Protein AF-A0A536BRX7-F1 (afdb_monomer_lite)

Structure (mmCIF, N/CA/C/O backbone):
data_AF-A0A536BRX7-F1
#
_entry.id   AF-A0A536BRX7-F1
#
loop_
_atom_site.group_PDB
_atom_site.id
_atom_site.type_symbol
_atom_site.label_atom_id
_atom_site.label_alt_id
_atom_site.label_comp_id
_atom_site.label_asym_id
_atom_site.label_entity_id
_atom_site.label_seq_id
_atom_site.pdbx_PDB_ins_code
_atom_site.Cartn_x
_atom_site.Cartn_y
_atom_site.Cartn_z
_atom_site.occupancy
_atom_site.B_iso_or_equiv
_atom_site.auth_seq_id
_atom_site.auth_comp_id
_atom_site.auth_asym_id
_atom_site.auth_atom_id
_atom_site.pdbx_PDB_model_num
ATOM 1 N N . MET A 1 1 ? -2.136 1.506 -18.498 1.00 81.06 1 MET A N 1
ATOM 2 C CA . MET A 1 1 ? -0.856 0.813 -18.251 1.00 81.06 1 MET A CA 1
ATOM 3 C C . MET A 1 1 ? 0.176 1.825 -17.767 1.00 81.06 1 MET A C 1
ATOM 5 O O . MET A 1 1 ? 0.221 2.905 -18.353 1.00 81.06 1 MET A O 1
ATOM 9 N N . PRO A 1 2 ? 0.948 1.519 -16.709 1.00 87.31 2 PRO A N 1
ATOM 10 C CA . PRO A 1 2 ? 2.007 2.380 -16.185 1.00 87.31 2 PRO A CA 1
ATOM 11 C C . PRO A 1 2 ? 3.098 2.677 -17.217 1.00 87.31 2 PRO A C 1
ATOM 13 O O . PRO A 1 2 ? 3.515 1.801 -17.977 1.00 87.31 2 PRO A O 1
ATOM 16 N N . THR A 1 3 ? 3.605 3.905 -17.203 1.00 90.44 3 THR A N 1
ATOM 17 C CA . THR A 1 3 ? 4.723 4.344 -18.048 1.00 90.44 3 THR A CA 1
ATOM 18 C C . THR A 1 3 ? 6.045 3.686 -17.634 1.00 90.44 3 THR A C 1
ATOM 20 O O . THR A 1 3 ? 6.219 3.267 -16.490 1.00 90.44 3 THR A O 1
ATOM 23 N N . ALA A 1 4 ? 7.030 3.641 -18.539 1.00 87.06 4 ALA A N 1
ATOM 24 C CA . ALA A 1 4 ? 8.367 3.120 -18.223 1.00 87.06 4 ALA A CA 1
ATOM 25 C C . ALA A 1 4 ? 9.032 3.873 -17.052 1.00 87.06 4 ALA A C 1
ATOM 27 O O . ALA A 1 4 ? 9.700 3.266 -16.217 1.00 87.06 4 ALA A O 1
ATOM 28 N N . ALA A 1 5 ? 8.797 5.186 -16.952 1.00 87.12 5 ALA A N 1
ATOM 29 C CA . ALA A 1 5 ? 9.281 6.001 -15.842 1.00 87.12 5 ALA A CA 1
ATOM 30 C C . ALA A 1 5 ? 8.633 5.603 -14.503 1.00 87.12 5 ALA A C 1
ATOM 32 O O . ALA A 1 5 ? 9.327 5.507 -13.496 1.00 87.12 5 ALA A O 1
ATOM 33 N N . GLU A 1 6 ? 7.326 5.324 -14.482 1.00 85.19 6 GLU A N 1
ATOM 34 C CA . GLU A 1 6 ? 6.629 4.826 -13.285 1.00 85.19 6 GLU A CA 1
ATOM 35 C C . GLU A 1 6 ? 7.143 3.450 -12.854 1.00 85.19 6 GLU A C 1
ATOM 37 O O . GLU A 1 6 ? 7.390 3.226 -11.671 1.00 85.19 6 GLU A O 1
ATOM 42 N N . GLN A 1 7 ? 7.378 2.546 -13.808 1.00 83.69 7 GLN A N 1
ATOM 43 C CA . GLN A 1 7 ? 7.928 1.221 -13.512 1.00 83.69 7 GLN A CA 1
ATOM 44 C C . GLN A 1 7 ? 9.353 1.289 -12.949 1.00 83.69 7 GLN A C 1
ATOM 46 O O . GLN A 1 7 ? 9.719 0.457 -12.121 1.00 83.69 7 GLN A O 1
ATOM 51 N N . ALA A 1 8 ? 10.154 2.270 -13.378 1.00 82.00 8 ALA A N 1
ATOM 52 C CA . ALA A 1 8 ? 11.507 2.477 -12.871 1.00 82.00 8 ALA A CA 1
ATOM 53 C C . ALA A 1 8 ? 11.528 3.051 -11.442 1.00 82.00 8 ALA A C 1
ATOM 55 O O . ALA A 1 8 ? 12.434 2.737 -10.672 1.00 82.00 8 ALA A O 1
ATOM 56 N N . ARG A 1 9 ? 10.536 3.873 -11.071 1.00 82.94 9 ARG A N 1
ATOM 57 C CA . ARG A 1 9 ? 10.415 4.436 -9.713 1.00 82.94 9 ARG A CA 1
ATOM 58 C C . ARG A 1 9 ? 9.886 3.434 -8.691 1.00 82.94 9 ARG A C 1
ATOM 60 O O . ARG A 1 9 ? 10.276 3.496 -7.525 1.00 82.94 9 ARG A O 1
ATOM 67 N N . ALA A 1 10 ? 9.024 2.512 -9.119 1.00 78.88 10 ALA A N 1
ATOM 68 C CA . ALA A 1 10 ? 8.425 1.495 -8.264 1.00 78.88 10 ALA A CA 1
ATOM 69 C C . ALA A 1 10 ? 9.436 0.379 -7.917 1.00 78.88 10 ALA A C 1
ATOM 71 O O . ALA A 1 10 ? 9.392 -0.731 -8.447 1.00 78.88 10 ALA A O 1
ATOM 72 N N . GLY A 1 11 ? 10.406 0.695 -7.054 1.00 81.06 11 GLY A N 1
ATOM 73 C CA . GLY A 1 11 ? 11.551 -0.180 -6.772 1.00 81.06 11 GLY A CA 1
ATOM 74 C C . GLY A 1 11 ? 11.399 -1.072 -5.537 1.00 81.06 11 GLY A C 1
ATOM 75 O O . GLY A 1 11 ? 11.971 -2.162 -5.483 1.00 81.06 11 GLY A O 1
ATOM 76 N N . LYS A 1 12 ? 10.635 -0.635 -4.529 1.00 93.12 12 LYS A N 1
ATOM 77 C CA . LYS A 1 12 ? 10.528 -1.344 -3.243 1.00 93.12 12 LYS A CA 1
ATOM 78 C C . LYS A 1 12 ? 9.375 -2.348 -3.299 1.00 93.12 12 LYS A C 1
ATOM 80 O O . LYS A 1 12 ? 8.220 -1.948 -3.418 1.00 93.12 12 LYS A O 1
ATOM 85 N N . LYS A 1 13 ? 9.670 -3.646 -3.182 1.00 95.62 13 LYS A N 1
ATOM 86 C CA . LYS A 1 13 ? 8.638 -4.687 -3.046 1.00 95.62 13 LYS A CA 1
ATOM 87 C C . LYS A 1 13 ? 7.994 -4.575 -1.671 1.00 95.62 13 LYS A C 1
ATOM 89 O O . LYS A 1 13 ? 8.707 -4.519 -0.667 1.00 95.62 13 LYS A O 1
ATOM 94 N N . VAL A 1 14 ? 6.671 -4.589 -1.624 1.00 96.38 14 VAL A N 1
ATOM 95 C CA . VAL A 1 14 ? 5.916 -4.563 -0.374 1.00 96.38 14 VAL A CA 1
ATOM 96 C C . VAL A 1 14 ? 4.852 -5.652 -0.341 1.00 96.38 14 VAL A C 1
ATOM 98 O O . VAL A 1 14 ? 4.280 -6.023 -1.369 1.00 96.38 14 VAL A O 1
ATOM 101 N N . ALA A 1 15 ? 4.591 -6.155 0.861 1.00 96.50 15 ALA A N 1
ATOM 102 C CA . ALA A 1 15 ? 3.409 -6.943 1.174 1.00 96.50 15 ALA A CA 1
ATOM 103 C C . ALA A 1 15 ? 2.629 -6.258 2.295 1.00 96.50 15 ALA A C 1
ATOM 105 O O . ALA A 1 15 ? 3.194 -5.901 3.331 1.00 96.50 15 ALA A O 1
ATOM 106 N N . ILE A 1 16 ? 1.333 -6.085 2.077 1.00 96.88 16 ILE A N 1
ATOM 107 C CA . ILE A 1 16 ? 0.402 -5.426 2.983 1.00 96.88 16 ILE A CA 1
ATOM 108 C C . ILE A 1 16 ? -0.540 -6.502 3.495 1.00 96.88 16 ILE A C 1
ATOM 110 O O . ILE A 1 16 ? -1.243 -7.125 2.705 1.00 96.88 16 ILE A O 1
ATOM 114 N N . ARG A 1 17 ? -0.531 -6.738 4.804 1.00 97.50 17 ARG A N 1
ATOM 115 C CA . ARG A 1 17 ? -1.431 -7.682 5.461 1.00 97.50 17 ARG A CA 1
ATOM 116 C C . ARG A 1 17 ? -2.573 -6.915 6.104 1.00 97.50 17 ARG A C 1
ATOM 118 O O . ARG A 1 17 ? -2.327 -6.036 6.937 1.00 97.50 17 ARG A O 1
ATOM 125 N N . PHE A 1 18 ? -3.795 -7.289 5.763 1.00 98.19 18 PHE A N 1
ATOM 126 C CA . PHE A 1 18 ? -5.010 -6.749 6.355 1.00 98.19 18 PHE A CA 1
ATOM 127 C C . PHE A 1 18 ? -5.454 -7.584 7.564 1.00 98.19 18 PHE A C 1
ATOM 129 O O . PHE A 1 18 ? -4.964 -8.696 7.800 1.00 98.19 18 PHE A O 1
ATOM 136 N N . GLN A 1 19 ? -6.329 -7.018 8.397 1.00 97.88 19 GLN A N 1
ATOM 137 C CA . GLN A 1 19 ? -6.827 -7.693 9.602 1.00 97.88 19 GLN A CA 1
ATOM 138 C C . GLN A 1 19 ? -7.669 -8.937 9.291 1.00 97.88 19 GLN A C 1
ATOM 140 O O . GLN A 1 19 ? -7.634 -9.887 10.070 1.00 97.88 19 GLN A O 1
ATOM 145 N N . ASP A 1 20 ? -8.367 -8.954 8.157 1.00 95.62 20 ASP A N 1
ATOM 146 C CA . ASP A 1 20 ? -9.163 -10.089 7.665 1.00 95.62 20 ASP A CA 1
ATOM 147 C C . ASP A 1 20 ? -8.315 -11.260 7.132 1.00 95.62 20 ASP A C 1
ATOM 149 O O . ASP A 1 20 ? -8.838 -12.341 6.868 1.00 95.62 20 ASP A O 1
ATOM 153 N N . GLY A 1 21 ? -6.998 -11.072 7.024 1.00 95.25 21 GLY A N 1
ATOM 154 C CA . GLY A 1 21 ? -6.068 -12.065 6.502 1.00 95.25 21 GLY A CA 1
ATOM 155 C C . GLY A 1 21 ? -5.724 -11.887 5.026 1.00 95.25 21 GLY A C 1
ATOM 156 O O . GLY A 1 21 ? -4.816 -12.579 4.561 1.00 95.25 21 GLY A O 1
ATOM 157 N N . GLU A 1 22 ? -6.355 -10.950 4.313 1.00 96.94 22 GLU A N 1
ATOM 158 C CA . GLU A 1 22 ? -5.981 -10.618 2.943 1.00 96.94 22 GLU A CA 1
ATOM 159 C C . GLU A 1 22 ? -4.543 -10.079 2.892 1.00 96.94 22 GLU A C 1
ATOM 161 O O . GLU A 1 22 ? -4.059 -9.390 3.803 1.00 96.94 22 GLU A O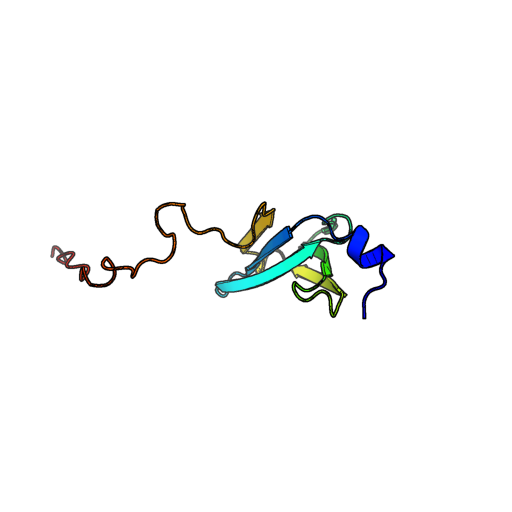 1
ATOM 166 N N . VAL A 1 23 ? -3.832 -10.420 1.814 1.00 95.88 23 VAL A N 1
ATOM 167 C CA . VAL A 1 23 ? -2.481 -9.928 1.551 1.00 95.88 23 VAL A CA 1
ATOM 168 C C . VAL A 1 23 ? -2.408 -9.336 0.155 1.00 95.88 23 VAL A C 1
ATOM 170 O O . VAL A 1 23 ? -2.490 -10.057 -0.838 1.00 95.88 23 VAL A O 1
ATOM 173 N N . LEU A 1 24 ? -2.142 -8.034 0.085 1.00 95.88 24 LEU A N 1
ATOM 174 C CA . LEU A 1 24 ? -1.856 -7.342 -1.165 1.00 95.88 24 LEU A CA 1
ATOM 175 C C . LEU A 1 24 ? -0.343 -7.235 -1.367 1.00 95.88 24 LEU A C 1
ATOM 177 O O . LEU A 1 24 ? 0.400 -6.877 -0.450 1.00 95.88 24 LEU A O 1
ATOM 181 N N . LYS A 1 25 ? 0.126 -7.542 -2.576 1.00 96.12 25 LYS A N 1
ATOM 182 C CA . LYS A 1 25 ? 1.541 -7.466 -2.961 1.00 96.12 25 LYS A CA 1
ATOM 183 C C . LYS A 1 25 ? 1.711 -6.489 -4.114 1.00 96.12 25 LYS A C 1
ATOM 185 O O . LYS A 1 25 ? 0.887 -6.454 -5.023 1.00 96.12 25 LYS A O 1
ATOM 190 N N . GLY A 1 26 ? 2.802 -5.734 -4.100 1.00 96.50 26 GLY A N 1
ATOM 191 C CA . GLY A 1 26 ? 3.117 -4.818 -5.189 1.00 96.50 26 GLY A CA 1
ATOM 192 C C . GLY A 1 26 ? 4.412 -4.050 -4.977 1.00 96.50 26 GLY A C 1
ATOM 193 O O . GLY A 1 26 ? 5.146 -4.269 -4.012 1.00 96.50 26 GLY A O 1
ATOM 194 N N . TYR A 1 27 ? 4.699 -3.148 -5.900 1.00 96.81 27 TYR A N 1
ATOM 195 C CA . TYR A 1 27 ? 5.849 -2.261 -5.836 1.00 96.81 27 TYR A CA 1
ATOM 196 C C . TYR A 1 27 ? 5.403 -0.875 -5.378 1.00 96.81 27 TYR A C 1
ATOM 198 O O . TYR A 1 27 ? 4.494 -0.287 -5.963 1.00 96.81 27 TYR A O 1
ATOM 206 N N . LEU A 1 28 ? 6.037 -0.347 -4.335 1.00 95.81 28 LEU A N 1
ATOM 207 C CA . LEU A 1 28 ? 5.775 1.004 -3.849 1.00 95.81 28 LEU A CA 1
ATOM 208 C C . LEU A 1 28 ? 6.367 2.027 -4.831 1.00 95.81 28 LEU A C 1
ATOM 210 O O . LEU A 1 28 ? 7.580 2.020 -5.055 1.00 95.81 28 LEU A O 1
ATOM 214 N N . ASP A 1 29 ? 5.526 2.894 -5.399 1.00 93.88 29 ASP A N 1
ATOM 215 C CA . ASP A 1 29 ? 5.942 4.057 -6.199 1.00 93.88 29 ASP A CA 1
ATOM 216 C C . ASP A 1 29 ? 6.088 5.272 -5.276 1.00 93.88 29 ASP A C 1
ATOM 218 O O . ASP A 1 29 ? 5.101 5.846 -4.813 1.00 93.88 29 ASP A O 1
ATOM 222 N N . GLY A 1 30 ? 7.338 5.635 -4.983 1.00 89.69 30 GLY A N 1
ATOM 223 C CA . GLY A 1 30 ? 7.676 6.679 -4.018 1.00 89.69 30 GLY A CA 1
ATOM 224 C C . GLY A 1 30 ? 7.697 6.168 -2.577 1.00 89.69 30 GLY A C 1
ATOM 225 O O . GLY A 1 30 ? 8.270 5.113 -2.289 1.00 89.69 30 GLY A O 1
ATOM 226 N N . ASP A 1 31 ? 7.099 6.940 -1.669 1.00 90.00 31 ASP A N 1
ATOM 227 C CA . ASP A 1 31 ? 7.106 6.666 -0.235 1.00 90.00 31 ASP A CA 1
ATOM 228 C C . ASP A 1 31 ? 5.694 6.528 0.338 1.00 90.00 31 ASP A C 1
ATOM 230 O O . ASP A 1 31 ? 4.711 7.084 -0.158 1.00 90.00 31 ASP A O 1
ATOM 234 N N . LEU A 1 32 ? 5.612 5.763 1.423 1.00 93.62 32 LEU A N 1
ATOM 235 C CA . LEU A 1 32 ? 4.407 5.633 2.223 1.00 93.62 32 LEU A CA 1
ATOM 236 C C . LEU A 1 32 ? 4.212 6.900 3.058 1.00 93.62 32 LEU A C 1
ATOM 238 O O . LEU A 1 32 ? 5.108 7.311 3.793 1.00 93.62 32 LEU A O 1
ATOM 242 N N . THR A 1 33 ? 3.023 7.490 2.974 1.00 96.81 33 THR A N 1
ATOM 243 C CA . THR A 1 33 ? 2.684 8.707 3.713 1.00 96.81 33 THR A CA 1
ATOM 244 C C . THR A 1 33 ? 1.734 8.373 4.854 1.00 96.81 33 THR A C 1
ATOM 246 O O . THR A 1 33 ? 0.649 7.831 4.632 1.00 96.81 33 THR A O 1
ATOM 249 N N . HIS A 1 34 ? 2.125 8.717 6.080 1.00 96.19 34 HIS A N 1
ATOM 250 C CA . HIS A 1 34 ? 1.257 8.615 7.248 1.00 96.19 34 HIS A CA 1
ATOM 251 C C . HIS A 1 34 ? 0.244 9.762 7.264 1.00 96.19 34 HIS A C 1
ATOM 253 O O . HIS A 1 34 ? 0.606 10.933 7.173 1.00 96.19 34 HIS A O 1
ATOM 259 N N . ALA A 1 35 ? -1.027 9.413 7.416 1.00 93.81 35 ALA A N 1
ATOM 260 C CA . ALA A 1 35 ? -2.123 10.330 7.682 1.00 93.81 35 ALA A CA 1
ATOM 261 C C . ALA A 1 35 ? -2.630 10.129 9.120 1.00 93.81 35 ALA A C 1
ATOM 263 O O . ALA A 1 35 ? -2.247 9.180 9.811 1.00 93.81 35 ALA A O 1
ATOM 264 N N . THR A 1 36 ? -3.533 11.004 9.567 1.00 96.88 36 THR A N 1
ATOM 265 C CA . THR A 1 36 ? -4.085 10.977 10.932 1.00 96.88 36 THR A CA 1
ATOM 266 C C . THR A 1 36 ? -4.722 9.632 11.297 1.00 96.88 36 THR A C 1
ATOM 268 O O . THR A 1 36 ? -4.570 9.173 12.424 1.00 96.88 36 THR A O 1
ATOM 271 N N . TYR A 1 37 ? -5.399 8.976 10.348 1.00 97.19 37 TYR A N 1
ATOM 272 C CA . TYR A 1 37 ? -6.178 7.752 10.598 1.00 97.19 37 TYR A CA 1
ATOM 273 C C . TYR A 1 37 ? -5.760 6.555 9.739 1.00 97.19 37 TYR A C 1
ATOM 275 O O . TYR A 1 37 ? -6.452 5.536 9.700 1.00 97.19 37 TYR A O 1
ATOM 283 N N . GLY A 1 38 ? -4.634 6.657 9.041 1.00 97.31 38 GLY A N 1
ATOM 284 C CA . GLY A 1 38 ? -4.179 5.593 8.164 1.00 97.31 38 GLY A CA 1
ATOM 285 C C . GLY A 1 38 ? -2.919 5.954 7.407 1.00 97.31 38 GLY A C 1
ATOM 286 O O . GLY A 1 38 ? -2.200 6.887 7.756 1.00 97.31 38 GLY A O 1
ATOM 287 N N . VAL A 1 39 ? -2.677 5.213 6.338 1.00 97.50 39 VAL A N 1
ATOM 288 C CA . VAL A 1 39 ? -1.558 5.432 5.427 1.00 97.50 39 VAL A CA 1
ATOM 289 C C . VAL A 1 39 ? -2.076 5.594 4.009 1.00 97.50 39 VAL A C 1
ATOM 291 O O . VAL A 1 39 ? -3.096 5.016 3.633 1.00 97.50 39 VAL A O 1
ATOM 294 N N . THR A 1 40 ? -1.357 6.375 3.216 1.00 97.69 40 THR A N 1
ATOM 295 C CA . THR A 1 40 ? -1.598 6.506 1.780 1.00 97.69 40 THR A CA 1
ATOM 296 C C . THR A 1 40 ? -0.340 6.128 1.017 1.00 97.69 40 THR A C 1
ATOM 298 O O . THR A 1 40 ? 0.776 6.384 1.477 1.00 97.69 40 THR A O 1
ATOM 301 N N . MET A 1 41 ? -0.507 5.466 -0.124 1.00 96.25 41 MET A N 1
ATOM 302 C CA . MET A 1 41 ? 0.613 5.053 -0.968 1.00 96.25 41 MET A CA 1
ATOM 303 C C . MET A 1 41 ? 0.179 4.830 -2.411 1.00 96.25 41 MET A C 1
ATOM 305 O O . MET A 1 41 ? -0.976 4.496 -2.665 1.00 96.25 41 MET A O 1
ATOM 309 N N . ARG A 1 42 ? 1.120 4.946 -3.351 1.00 96.81 42 ARG A N 1
ATOM 310 C CA . ARG A 1 42 ? 0.940 4.433 -4.711 1.00 96.81 42 ARG A CA 1
ATOM 311 C C . ARG A 1 42 ? 1.545 3.041 -4.814 1.00 96.81 42 ARG A C 1
ATOM 313 O O . ARG A 1 42 ? 2.727 2.857 -4.527 1.00 96.81 42 ARG A O 1
ATOM 320 N N . LEU A 1 43 ? 0.737 2.071 -5.224 1.00 97.06 43 LEU A N 1
ATOM 321 C CA . LEU A 1 43 ? 1.136 0.678 -5.356 1.00 97.06 43 LEU A CA 1
ATOM 322 C C . LEU A 1 43 ? 0.968 0.224 -6.804 1.00 97.06 43 LEU A C 1
ATOM 324 O O . LEU A 1 43 ? -0.127 0.261 -7.360 1.00 97.06 43 LEU A O 1
ATOM 328 N N . MET A 1 44 ? 2.064 -0.207 -7.415 1.00 97.00 44 MET A N 1
ATOM 329 C CA . MET A 1 44 ? 2.056 -0.887 -8.703 1.00 97.00 44 MET A CA 1
ATOM 330 C C . MET A 1 44 ? 1.840 -2.385 -8.490 1.00 97.00 44 MET A C 1
ATOM 332 O O . MET A 1 44 ? 2.499 -2.990 -7.641 1.00 97.00 44 MET A O 1
ATOM 336 N N . ALA A 1 45 ? 0.940 -2.985 -9.265 1.00 94.88 45 ALA A N 1
ATOM 337 C CA . ALA A 1 45 ? 0.686 -4.420 -9.211 1.00 94.88 45 ALA A CA 1
ATOM 338 C C . ALA A 1 45 ? 1.933 -5.234 -9.613 1.00 94.88 45 ALA A C 1
ATOM 340 O O . ALA A 1 45 ? 2.846 -4.733 -10.273 1.00 94.88 45 ALA A O 1
ATOM 341 N N . VAL A 1 46 ? 2.000 -6.498 -9.183 1.00 94.25 46 VAL A N 1
ATOM 342 C CA . VAL A 1 46 ? 3.177 -7.363 -9.408 1.00 94.25 46 VAL A CA 1
ATOM 343 C C . VAL A 1 46 ? 3.426 -7.626 -10.899 1.00 94.25 46 VAL A C 1
ATOM 345 O O . VAL A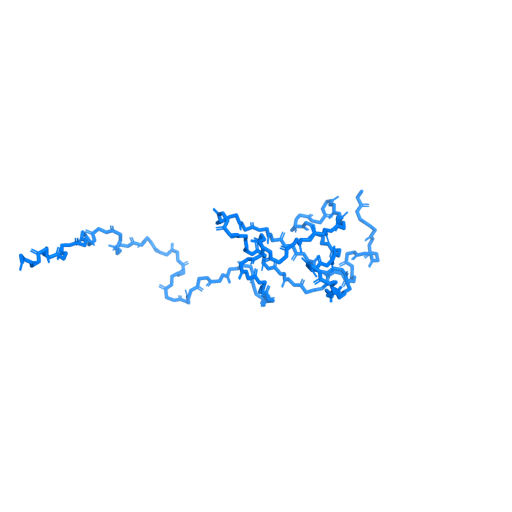 1 46 ? 4.577 -7.675 -11.329 1.00 94.25 46 VAL A O 1
ATOM 348 N N . ASP A 1 47 ? 2.355 -7.745 -11.681 1.00 93.00 47 ASP A N 1
ATOM 349 C CA . ASP A 1 47 ? 2.354 -7.863 -13.148 1.00 93.00 47 ASP A CA 1
ATOM 350 C C . ASP A 1 47 ? 2.738 -6.558 -13.875 1.00 93.00 47 ASP A C 1
ATOM 352 O O . ASP A 1 47 ? 2.995 -6.574 -15.078 1.00 93.00 47 ASP A O 1
ATOM 356 N N . LYS A 1 48 ? 2.823 -5.439 -13.140 1.00 91.19 48 LYS A N 1
ATOM 357 C CA . LYS A 1 48 ? 3.079 -4.081 -13.637 1.00 91.19 48 LYS A CA 1
ATOM 358 C C . LYS A 1 48 ? 2.043 -3.584 -14.650 1.00 91.19 48 LYS A C 1
ATOM 360 O O . LYS A 1 48 ? 2.345 -2.695 -15.449 1.00 91.19 48 LYS A O 1
ATOM 365 N N . ASP A 1 49 ? 0.819 -4.106 -14.608 1.00 93.56 49 ASP A N 1
ATOM 366 C CA . ASP A 1 49 ? -0.247 -3.730 -15.544 1.00 93.56 49 ASP A CA 1
ATOM 367 C C . ASP A 1 49 ? -1.025 -2.473 -15.113 1.00 93.56 49 ASP A C 1
ATOM 369 O O . ASP A 1 49 ? -1.565 -1.736 -15.953 1.00 93.56 49 ASP A O 1
ATOM 373 N N . ARG A 1 50 ? -1.001 -2.180 -13.808 1.00 94.06 50 ARG A N 1
ATOM 374 C CA . ARG A 1 50 ? -1.685 -1.058 -13.164 1.00 94.06 50 ARG A CA 1
ATOM 375 C C . ARG A 1 50 ? -0.890 -0.474 -12.004 1.00 94.06 50 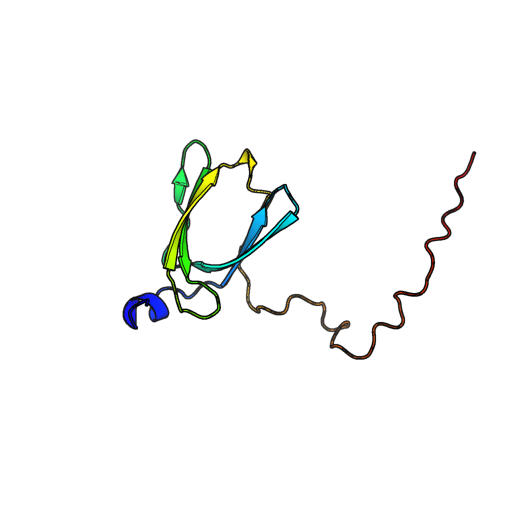ARG A C 1
ATOM 377 O O . ARG A 1 50 ? -0.024 -1.115 -11.407 1.00 94.06 50 ARG A O 1
ATOM 384 N N . ILE A 1 51 ? -1.232 0.766 -11.682 1.00 95.44 51 ILE A N 1
ATOM 385 C CA . ILE A 1 51 ? -0.767 1.480 -10.500 1.00 95.44 51 ILE A CA 1
ATOM 386 C C . ILE A 1 51 ? -1.953 2.195 -9.868 1.00 95.44 51 ILE A C 1
ATOM 388 O O . ILE A 1 51 ? -2.715 2.864 -10.564 1.00 95.44 51 ILE A O 1
ATOM 392 N N . GLU A 1 52 ? -2.107 2.047 -8.559 1.00 95.69 52 GLU A N 1
ATOM 393 C CA . GLU A 1 52 ? -3.265 2.543 -7.819 1.00 95.69 52 GLU A CA 1
ATOM 394 C C . GLU A 1 52 ? -2.812 3.350 -6.607 1.00 95.69 52 GLU A C 1
ATOM 396 O O . GLU A 1 52 ? -1.807 3.034 -5.969 1.00 95.69 52 GLU A O 1
ATOM 401 N N . THR A 1 53 ? -3.559 4.402 -6.280 1.00 96.56 53 THR A N 1
ATOM 402 C CA . THR A 1 53 ? -3.387 5.125 -5.019 1.00 96.56 53 THR A CA 1
ATOM 403 C C . THR A 1 53 ? -4.287 4.479 -3.978 1.00 96.56 53 THR A C 1
ATOM 405 O O . THR A 1 53 ? -5.509 4.529 -4.095 1.0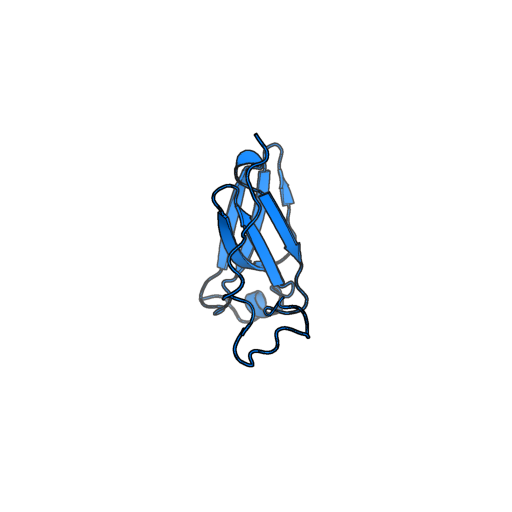0 96.56 53 THR A O 1
ATOM 408 N N . LEU A 1 54 ? -3.683 3.887 -2.955 1.00 96.88 54 LEU A N 1
ATOM 409 C CA . LEU A 1 54 ? -4.379 3.240 -1.853 1.00 96.88 54 LEU A CA 1
ATOM 410 C C . LEU A 1 54 ? -4.444 4.181 -0.653 1.00 96.88 54 LEU A C 1
ATOM 412 O O . LEU A 1 54 ? -3.439 4.790 -0.279 1.00 96.88 54 LEU A O 1
ATOM 416 N N . GLY A 1 55 ? -5.614 4.251 -0.024 1.00 97.50 55 GLY A N 1
ATOM 417 C CA . GLY A 1 55 ? -5.801 4.802 1.315 1.00 97.50 55 GLY A CA 1
ATOM 418 C C . GLY A 1 55 ? -6.232 3.683 2.252 1.00 97.50 55 GLY A C 1
ATOM 419 O O . GLY A 1 55 ? -7.310 3.124 2.076 1.00 97.50 55 GLY A O 1
ATOM 420 N N . ILE A 1 56 ? -5.388 3.336 3.223 1.00 97.56 56 ILE A N 1
ATOM 421 C CA . ILE A 1 56 ? -5.625 2.208 4.128 1.00 97.56 56 ILE A CA 1
ATOM 422 C C . ILE A 1 56 ? -5.805 2.745 5.550 1.00 97.56 56 ILE A C 1
ATOM 424 O O . ILE A 1 56 ? -4.850 3.304 6.101 1.00 97.56 56 ILE A O 1
ATOM 428 N N . PRO A 1 57 ? -6.986 2.584 6.174 1.00 98.25 57 PRO A N 1
ATOM 429 C CA . PRO A 1 57 ? -7.177 2.977 7.564 1.00 98.25 57 PRO A CA 1
ATOM 430 C C . PRO A 1 57 ? -6.361 2.074 8.499 1.00 98.25 57 PRO A C 1
ATOM 432 O O . PRO A 1 57 ? -6.236 0.871 8.259 1.00 98.25 57 PRO A O 1
ATOM 435 N N . TYR A 1 58 ? -5.839 2.625 9.602 1.00 97.88 58 TYR A N 1
ATOM 436 C CA . TYR A 1 58 ? -5.026 1.850 10.555 1.00 97.88 58 TYR A CA 1
ATOM 437 C C . TYR A 1 58 ? -5.772 0.646 11.137 1.00 97.88 58 TYR A C 1
ATOM 439 O O . TYR A 1 58 ? -5.158 -0.372 11.432 1.00 97.88 58 TYR A O 1
ATOM 447 N N . THR A 1 59 ? -7.095 0.735 11.262 1.00 98.06 59 THR A N 1
ATOM 448 C CA . THR A 1 59 ? -7.942 -0.355 11.757 1.00 98.06 59 THR A CA 1
ATOM 449 C C . THR A 1 59 ? -8.001 -1.553 10.813 1.00 98.06 59 THR A C 1
ATOM 451 O O . THR A 1 59 ? -8.221 -2.663 11.283 1.00 98.06 59 THR A O 1
ATOM 454 N N . ALA A 1 60 ? -7.787 -1.360 9.508 1.00 98.12 60 ALA A N 1
ATOM 455 C CA . ALA A 1 60 ? -7.729 -2.447 8.531 1.00 98.12 60 ALA A CA 1
ATOM 456 C C . ALA A 1 60 ? -6.305 -2.992 8.348 1.00 98.12 60 ALA A C 1
ATOM 458 O O . ALA A 1 60 ? -6.134 -4.142 7.944 1.00 98.12 60 ALA A O 1
ATOM 459 N N . LEU A 1 61 ? -5.278 -2.191 8.649 1.00 97.69 61 LEU A N 1
ATOM 460 C CA . LEU A 1 61 ? -3.882 -2.580 8.485 1.00 97.69 61 LEU A CA 1
ATOM 461 C C . LEU A 1 61 ? -3.425 -3.463 9.650 1.00 97.69 61 LEU A C 1
ATOM 463 O O . LEU A 1 61 ? -3.448 -3.058 10.811 1.00 97.69 61 LEU A O 1
ATOM 467 N N . LYS A 1 62 ? -2.953 -4.669 9.339 1.00 97.50 62 LYS A N 1
ATOM 468 C CA . LYS A 1 62 ? -2.301 -5.541 10.320 1.00 97.50 62 LYS A CA 1
ATOM 469 C C . LYS A 1 62 ? -0.791 -5.364 10.314 1.00 97.50 62 LYS A C 1
ATOM 471 O O . LYS A 1 62 ? -0.181 -5.294 11.375 1.00 97.50 62 LYS A O 1
ATOM 476 N N . ALA A 1 63 ? -0.190 -5.330 9.128 1.00 96.00 63 ALA A N 1
ATOM 477 C CA . ALA A 1 63 ? 1.243 -5.121 8.960 1.00 96.00 63 ALA A CA 1
ATOM 478 C C . ALA A 1 63 ? 1.581 -4.694 7.527 1.00 96.00 63 ALA A C 1
ATOM 480 O O . ALA A 1 63 ? 0.856 -5.016 6.586 1.00 96.00 63 ALA A O 1
ATOM 481 N N . LEU A 1 64 ? 2.724 -4.030 7.365 1.00 95.38 64 LEU A N 1
ATOM 482 C CA . LEU A 1 64 ? 3.341 -3.746 6.074 1.00 95.38 64 LEU A CA 1
ATOM 483 C C . LEU A 1 64 ? 4.803 -4.180 6.122 1.00 95.38 64 LEU A C 1
ATOM 485 O O . LEU A 1 64 ? 5.536 -3.808 7.037 1.00 95.38 64 LEU A O 1
ATOM 489 N N . PHE A 1 65 ? 5.221 -4.961 5.133 1.00 94.56 65 PHE A N 1
ATOM 490 C CA . PHE A 1 65 ? 6.569 -5.509 5.043 1.00 94.56 65 PHE A CA 1
ATOM 491 C C . PHE A 1 65 ? 7.261 -5.010 3.785 1.00 94.56 65 PHE A C 1
ATOM 493 O O . PHE A 1 65 ? 6.701 -5.107 2.695 1.00 94.56 65 PHE A O 1
ATOM 500 N N . TYR A 1 66 ? 8.503 -4.551 3.928 1.00 93.56 66 TYR A N 1
ATOM 501 C CA . TYR A 1 66 ? 9.411 -4.368 2.801 1.00 93.56 66 TYR A CA 1
ATOM 502 C C . TYR A 1 66 ? 10.120 -5.687 2.506 1.00 93.56 66 TYR A C 1
ATOM 504 O O . TYR A 1 66 ? 10.718 -6.294 3.395 1.00 93.56 66 TYR A O 1
ATOM 512 N N . LEU A 1 67 ? 10.053 -6.131 1.256 1.00 92.44 67 LEU A N 1
ATOM 513 C CA . LEU A 1 67 ? 10.554 -7.433 0.836 1.00 92.44 67 LEU A CA 1
ATOM 514 C C . LEU A 1 67 ? 11.819 -7.300 -0.014 1.00 92.44 67 LEU A C 1
ATOM 516 O O . LEU A 1 67 ? 11.916 -6.447 -0.895 1.00 92.44 67 LEU A O 1
ATOM 520 N N . LYS A 1 68 ? 12.774 -8.211 0.196 1.00 88.38 68 LYS A N 1
ATOM 521 C CA . LYS A 1 68 ? 13.909 -8.411 -0.725 1.00 88.38 68 LYS A CA 1
ATOM 522 C C . LYS A 1 68 ? 13.505 -9.315 -1.901 1.00 88.38 68 LYS A C 1
ATOM 524 O O . LYS A 1 68 ? 13.764 -9.007 -3.068 1.00 88.38 68 LYS A O 1
ATOM 529 N N . SER A 1 69 ? 12.800 -10.405 -1.599 1.00 87.44 69 SER A N 1
ATOM 530 C CA . SER A 1 69 ? 12.288 -11.388 -2.561 1.00 87.44 69 SER A CA 1
ATOM 531 C C . SER A 1 69 ? 10.780 -11.585 -2.402 1.00 87.44 69 SER A C 1
ATOM 533 O O . SER A 1 69 ? 10.226 -11.307 -1.343 1.00 87.44 69 SER A O 1
ATOM 535 N N . TRP A 1 70 ? 10.120 -12.036 -3.472 1.00 86.50 70 TRP A N 1
ATOM 536 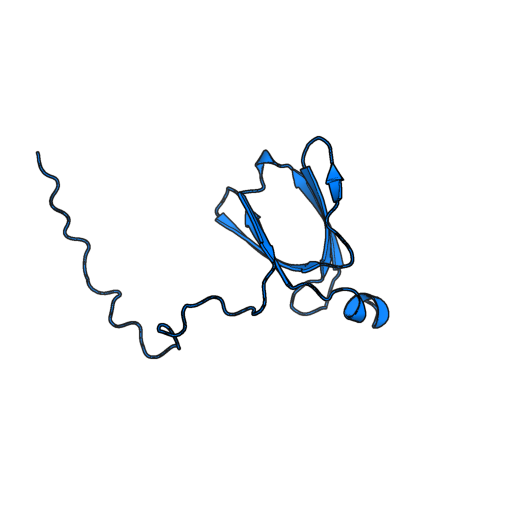C CA . TRP A 1 70 ? 8.703 -12.410 -3.433 1.00 86.50 70 T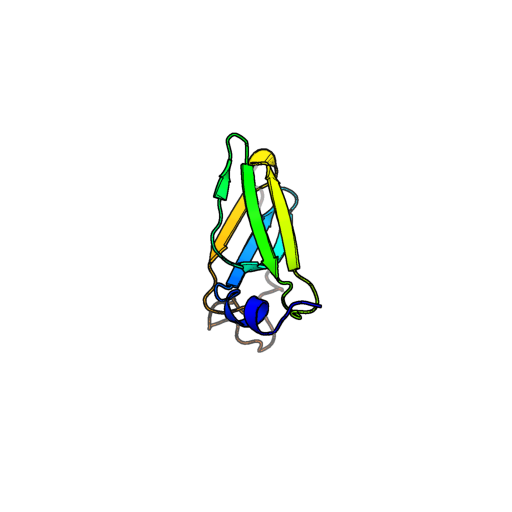RP A CA 1
ATOM 537 C C . TRP A 1 70 ? 8.473 -13.765 -2.769 1.00 86.50 70 TRP A C 1
ATOM 539 O O . TRP A 1 70 ? 7.408 -13.977 -2.188 1.00 86.50 70 TRP A O 1
ATOM 549 N N . ASP A 1 71 ? 9.471 -14.645 -2.853 1.00 82.00 71 ASP A N 1
ATOM 550 C CA . ASP A 1 71 ? 9.508 -15.881 -2.087 1.00 82.00 71 ASP A CA 1
ATOM 551 C C . ASP A 1 71 ? 10.071 -15.580 -0.699 1.00 82.00 71 ASP A C 1
ATOM 553 O O . ASP A 1 71 ? 11.185 -15.067 -0.562 1.00 82.00 71 ASP A O 1
ATOM 557 N N . THR A 1 72 ? 9.254 -15.834 0.316 1.00 71.00 72 THR A N 1
ATOM 558 C CA . THR A 1 72 ? 9.576 -15.598 1.726 1.00 71.00 72 THR A CA 1
ATOM 559 C C . THR A 1 72 ? 9.650 -16.899 2.514 1.00 71.00 72 THR A C 1
ATOM 561 O O . THR A 1 72 ? 9.694 -16.850 3.743 1.00 71.00 72 THR A O 1
ATOM 564 N N . ARG A 1 73 ? 9.602 -18.055 1.839 1.00 72.88 73 ARG A N 1
ATOM 565 C CA . ARG A 1 73 ? 9.779 -19.347 2.500 1.00 72.88 73 ARG A CA 1
ATOM 566 C C . ARG A 1 73 ? 11.206 -19.440 3.056 1.00 72.88 73 ARG A C 1
ATOM 568 O O . ARG A 1 73 ? 12.134 -18.931 2.418 1.00 72.88 73 ARG A O 1
ATOM 575 N N . PRO A 1 74 ? 11.398 -20.034 4.247 1.00 67.12 74 PRO A N 1
ATOM 576 C CA . PRO A 1 74 ? 12.737 -20.325 4.733 1.00 67.12 74 PRO A CA 1
ATOM 577 C C . PRO A 1 74 ? 13.463 -21.245 3.736 1.00 67.12 74 PRO A C 1
ATOM 579 O O . PRO A 1 74 ? 12.798 -22.030 3.059 1.00 67.12 74 PRO A O 1
ATOM 582 N N . PRO A 1 75 ? 14.803 -21.177 3.636 1.00 64.56 75 PRO A N 1
ATOM 583 C CA . PRO A 1 75 ? 15.567 -21.991 2.686 1.00 64.56 75 PRO A CA 1
ATOM 584 C C . PRO A 1 75 ? 15.324 -23.499 2.824 1.00 64.56 75 PRO A C 1
ATOM 586 O O . PRO A 1 75 ? 15.448 -24.217 1.844 1.00 64.56 75 PRO A O 1
ATOM 589 N N . GLU A 1 76 ? 14.957 -23.968 4.019 1.00 61.91 76 GLU A N 1
ATOM 590 C CA . GLU A 1 76 ? 14.606 -25.368 4.299 1.00 61.91 76 GLU A CA 1
ATOM 591 C C . GLU A 1 76 ? 13.255 -25.826 3.703 1.00 61.91 76 GLU A C 1
ATOM 593 O O . GLU A 1 76 ? 12.908 -26.994 3.827 1.00 61.91 76 GLU A O 1
ATOM 598 N N . PHE A 1 77 ? 12.504 -24.928 3.054 1.00 56.16 77 PHE A N 1
ATOM 599 C CA . PHE A 1 77 ? 11.228 -25.198 2.378 1.00 56.16 77 PHE A CA 1
ATOM 600 C C . PHE A 1 77 ? 11.330 -24.868 0.874 1.00 56.16 77 PHE A C 1
ATOM 602 O O . PHE A 1 77 ? 10.537 -24.089 0.329 1.00 56.16 77 PHE A O 1
ATOM 609 N N . ASP A 1 78 ? 12.338 -25.432 0.205 1.00 55.84 78 ASP A N 1
ATOM 610 C CA . ASP A 1 78 ? 12.693 -25.187 -1.203 1.00 55.84 78 ASP A CA 1
ATOM 611 C C . ASP A 1 78 ? 11.799 -25.904 -2.235 1.00 55.84 78 ASP A C 1
ATOM 613 O O . ASP A 1 78 ? 11.954 -25.697 -3.440 1.00 55.84 78 ASP A O 1
ATOM 617 N N . GLY A 1 79 ? 10.777 -26.636 -1.787 1.00 54.00 79 GLY A N 1
ATOM 618 C CA . GLY A 1 79 ? 9.738 -27.186 -2.657 1.00 54.00 79 GLY A CA 1
ATOM 619 C C . GLY A 1 79 ? 9.925 -28.646 -3.065 1.00 54.00 79 GLY A C 1
ATOM 620 O O . GLY A 1 79 ? 9.196 -29.093 -3.950 1.00 54.00 79 GLY A O 1
ATOM 621 N N . GLU A 1 80 ? 10.817 -29.402 -2.420 1.00 50.84 80 GLU A N 1
ATOM 622 C CA . GLU A 1 80 ? 10.606 -30.851 -2.297 1.00 50.84 80 GLU A CA 1
ATOM 623 C C . GLU A 1 80 ? 9.390 -31.106 -1.384 1.00 50.84 80 GLU A C 1
ATOM 625 O O . GLU A 1 80 ? 9.167 -30.357 -0.433 1.00 50.84 80 GLU A O 1
ATOM 630 N N . GLU A 1 81 ? 8.547 -32.091 -1.721 1.00 48.66 81 GLU A N 1
ATOM 631 C CA . GLU A 1 81 ? 7.257 -32.345 -1.060 1.00 48.66 81 GLU A CA 1
ATOM 632 C C . GLU A 1 81 ? 7.330 -32.233 0.470 1.00 48.66 81 GLU A C 1
ATOM 634 O O . GLU A 1 81 ? 8.095 -32.924 1.142 1.00 48.66 81 GLU A O 1
ATOM 639 N N . ASP A 1 82 ? 6.470 -31.374 1.016 1.00 49.81 82 ASP A N 1
ATOM 640 C CA . ASP A 1 82 ? 6.345 -31.091 2.441 1.00 49.81 82 ASP A CA 1
ATOM 641 C C . ASP A 1 82 ? 5.787 -32.330 3.180 1.00 49.81 82 ASP A C 1
ATOM 643 O O . ASP A 1 82 ? 4.597 -32.442 3.485 1.00 49.81 82 ASP A O 1
ATOM 647 N N . LEU A 1 83 ? 6.648 -33.311 3.475 1.00 53.56 83 LEU A N 1
ATOM 648 C CA . LEU A 1 83 ? 6.293 -34.547 4.193 1.00 53.56 83 LEU A CA 1
ATOM 649 C C . LEU A 1 83 ? 5.833 -34.291 5.647 1.00 53.56 83 LEU A C 1
ATOM 651 O O . LEU A 1 83 ? 5.383 -35.213 6.334 1.00 53.56 83 LEU A O 1
ATOM 655 N N . HIS A 1 84 ? 5.911 -33.049 6.134 1.00 51.16 84 HIS A N 1
ATOM 656 C CA . HIS A 1 84 ? 5.567 -32.677 7.508 1.00 51.16 84 HIS A CA 1
ATOM 657 C C . HIS A 1 84 ? 4.083 -32.363 7.749 1.00 51.16 84 HIS A C 1
ATOM 659 O O . HIS A 1 84 ? 3.673 -32.266 8.908 1.00 51.16 84 HIS A O 1
ATOM 665 N N . LEU A 1 85 ? 3.241 -32.294 6.711 1.00 49.59 85 LEU A N 1
ATOM 666 C CA . LEU A 1 85 ? 1.809 -31.999 6.880 1.00 49.59 85 LEU A CA 1
ATOM 667 C C . LEU A 1 85 ? 0.981 -33.144 7.498 1.00 49.59 85 LEU A C 1
ATOM 669 O O . LEU A 1 85 ? -0.182 -32.939 7.839 1.00 49.59 85 LEU A O 1
ATOM 673 N N . ASN A 1 86 ? 1.567 -34.325 7.722 1.00 45.81 86 ASN A N 1
ATOM 674 C CA . ASN A 1 86 ? 0.844 -35.475 8.281 1.00 45.81 86 ASN A CA 1
ATOM 675 C C . ASN A 1 86 ? 1.020 -35.696 9.788 1.00 45.81 86 ASN A C 1
ATOM 677 O O . ASN A 1 86 ? 0.441 -36.642 10.334 1.00 45.81 86 ASN A O 1
ATOM 681 N N . LYS A 1 87 ? 1.748 -34.838 10.515 1.00 46.03 87 LYS A N 1
ATOM 682 C CA . LYS A 1 87 ? 1.768 -34.954 11.978 1.00 46.03 87 LYS A CA 1
ATOM 683 C C . LYS A 1 87 ? 0.543 -34.253 12.561 1.00 46.03 87 LYS A C 1
ATOM 685 O O . LYS A 1 87 ? 0.590 -33.086 12.935 1.00 46.03 87 LYS A O 1
ATOM 690 N N . ARG A 1 88 ? -0.567 -35.004 12.624 1.00 49.06 88 ARG A N 1
ATOM 691 C CA . ARG A 1 88 ? -1.720 -34.735 13.497 1.00 49.06 88 ARG A CA 1
ATOM 692 C C . ARG A 1 88 ? -1.217 -34.082 14.787 1.00 49.06 88 ARG A C 1
ATOM 694 O O . ARG A 1 88 ? -0.455 -34.711 15.521 1.00 49.06 88 ARG A O 1
ATOM 701 N N . LEU A 1 89 ? -1.642 -32.848 15.059 1.00 50.69 89 LEU A N 1
ATOM 702 C CA . LEU A 1 89 ? -1.498 -32.233 16.377 1.00 50.69 89 LEU A CA 1
ATOM 703 C C . LEU A 1 89 ? -2.359 -33.031 17.364 1.00 50.69 89 LEU A C 1
ATOM 705 O O . LEU A 1 89 ? -3.496 -32.677 17.657 1.00 50.69 89 LEU A O 1
ATOM 709 N N . SER A 1 90 ? -1.835 -34.150 17.857 1.00 54.38 90 SER A N 1
ATOM 710 C CA . SER A 1 90 ? -2.336 -34.797 19.061 1.00 54.38 90 SER A CA 1
ATOM 711 C C . SER A 1 90 ? -1.727 -34.075 20.259 1.00 54.38 90 SER A C 1
ATOM 713 O O . SER A 1 90 ? -0.790 -34.571 20.881 1.00 54.38 90 SER A O 1
ATOM 715 N N . SER A 1 91 ? -2.231 -32.881 20.558 1.00 51.91 91 SER A N 1
ATOM 716 C CA . SER A 1 91 ? -2.112 -32.355 21.915 1.00 51.91 91 SER A CA 1
ATOM 717 C C . SER A 1 91 ? -3.299 -32.903 22.702 1.00 51.91 91 SER A C 1
ATOM 719 O O . SER A 1 91 ? -4.437 -32.646 22.301 1.00 51.91 91 SER A O 1
ATOM 721 N N . PRO A 1 92 ? -3.089 -33.690 23.770 1.00 55.47 92 PRO A N 1
ATOM 722 C CA . PRO A 1 92 ? -4.194 -34.085 24.623 1.00 55.47 92 PRO A CA 1
ATOM 723 C C . PRO A 1 92 ? -4.731 -32.838 25.333 1.00 55.47 92 PRO A C 1
ATOM 725 O O . PRO A 1 92 ? -3.962 -32.046 25.880 1.00 55.47 92 PRO A O 1
ATOM 728 N N . LEU A 1 93 ? -6.055 -32.667 25.302 1.00 55.88 93 LEU A N 1
ATOM 729 C CA . LEU A 1 93 ? -6.756 -31.824 26.263 1.00 55.88 93 LEU A CA 1
ATOM 730 C C . LEU A 1 93 ? -6.518 -32.465 27.630 1.00 55.88 93 LEU A C 1
ATOM 732 O O . LEU A 1 93 ? -6.967 -33.584 27.873 1.00 55.88 93 LEU A O 1
ATOM 736 N N . VAL A 1 94 ? -5.723 -31.804 28.462 1.00 55.22 94 VAL A N 1
ATOM 737 C CA . VAL A 1 94 ? -5.629 -32.155 29.876 1.00 55.22 94 VAL A CA 1
ATOM 738 C C . VAL A 1 94 ? -6.875 -31.563 30.534 1.00 55.22 94 VAL A C 1
ATOM 740 O O . VAL A 1 94 ? -7.151 -30.382 30.321 1.00 55.22 94 VAL A O 1
ATOM 743 N N . ASP A 1 95 ? -7.636 -32.429 31.206 1.00 56.12 95 ASP A N 1
ATOM 744 C CA . ASP A 1 95 ? -8.853 -32.132 31.983 1.00 56.12 95 ASP A CA 1
ATOM 745 C C . ASP A 1 95 ? -8.599 -31.078 33.077 1.00 56.12 95 ASP A C 1
ATOM 747 O O . ASP A 1 95 ? -7.514 -31.141 33.710 1.00 56.12 95 ASP A O 1
#

Sequence (95 aa):
MPTAAEQARAGKKVAIRFQDGEVLKGYLDGDLTHATYGVTMRLMAVDKDRIETLGIPYTALKALFYLKSWDTRPPEFDGEEDLHLNKRLSSPLVD

Secondary structure (DSSP, 8-state):
---HHHHHHEEEEEEEEETTS-EEEEEEEEEEEEETTEEEEEEEETTSS-EEEEEEETTTEEEEEEES-S--S-TT-SSS--GGGG---------

Radius of gyration: 18.29 Å; chains: 1; bounding box: 25×46×50 Å

Foldseek 3Di:
DDDPVQVVQQDWWKWWAWPVGDIATFGWRDDWADDPFFIWTWGQHPVNPDIDIDTDGPNGTPDMDTDPDPDPDDPVPVPDDPPPPPPPPPDDDDD

pLDDT: mean 83.82, std 17.51, range [45.81, 98.25]